Protein AF-A0AA44IER9-F1 (afdb_monomer_lite)

Secondary structure (DSSP, 8-state):
-HHHHHHHHHHHHHHHHHH-GGGHHHHHHHHHHHHHHHHHHHHHH-----PEEEEEEEEEEEEESSEEEESSEEE-S-SSPEEEEEEEEEEEEEE-SSEEEESSEEE-

Organism: Streptomyces somaliensis (strain ATCC 33201 / DSM 40738 / JCM 12659 / KCTC 9044 / NCTC 11332 / NRRL B-12077 / IP 733) (NCBI:txid1134445)

pLDDT: mean 75.24, std 12.79, range [47.47, 90.88]

Foldseek 3Di:
DVVVVVVVVVVVVVLVVPPDPPCVVVSVVVVVVVVVVVVVVVVVVPPDPQFAEEEAEPLAEWEAQDEETESAAEAPDDPTGHNYYWYYPFYYFYYNDDYGTYRIYHYD

Radius of gyration: 27.14 Å; chains: 1; bounding box: 52×30×70 Å

Sequence (108 aa):
MIVAGALCVATTPLVWALLGQENGEMTGVVLQVATGVAALLLGLLKREPQGAVVEAVDTGDAVSRGGSANSGVTLGGSTDAVSSARAERTGDATAEGEGNANSGVSGT

Structure (mmCIF, N/CA/C/O backbone):
data_AF-A0AA44IER9-F1
#
_entry.id   AF-A0AA44IER9-F1
#
loop_
_atom_site.group_PDB
_atom_site.id
_atom_site.type_symbol
_atom_site.label_atom_id
_atom_site.label_alt_id
_atom_site.label_comp_id
_atom_site.label_asym_id
_atom_site.label_entity_id
_atom_site.label_seq_id
_atom_site.pdbx_PDB_ins_code
_atom_site.Cartn_x
_atom_site.Cartn_y
_atom_site.Cartn_z
_atom_site.occupancy
_atom_site.B_iso_or_equiv
_atom_site.auth_seq_id
_atom_site.auth_comp_id
_atom_site.auth_asym_id
_atom_site.auth_atom_id
_atom_site.pdbx_PDB_model_num
ATOM 1 N N . MET A 1 1 ? -16.501 13.083 10.462 1.00 51.91 1 MET A N 1
ATOM 2 C CA . MET A 1 1 ? -15.981 13.110 11.853 1.00 51.91 1 MET A CA 1
ATOM 3 C C . MET A 1 1 ? -16.518 14.262 12.702 1.00 51.91 1 MET A C 1
ATOM 5 O O . MET A 1 1 ? -16.725 14.043 13.886 1.00 51.91 1 MET A O 1
ATOM 9 N N . ILE A 1 2 ? -16.802 15.440 12.134 1.00 48.78 2 ILE A N 1
ATOM 10 C CA . ILE A 1 2 ? -17.308 16.608 12.888 1.00 48.78 2 ILE A CA 1
ATOM 11 C C . ILE A 1 2 ? -18.669 16.335 13.561 1.00 48.78 2 ILE A C 1
ATOM 13 O O . ILE A 1 2 ? -18.876 16.716 14.707 1.00 48.78 2 ILE A O 1
ATOM 17 N N . VAL A 1 3 ? -19.557 15.581 12.900 1.00 47.47 3 VAL A N 1
ATOM 18 C CA . VAL A 1 3 ? -20.893 15.242 13.432 1.00 47.47 3 VAL A CA 1
ATOM 19 C C . VAL A 1 3 ? -20.819 14.371 14.694 1.00 47.47 3 VAL A C 1
ATOM 21 O O . VAL A 1 3 ? -21.564 14.602 15.639 1.00 47.47 3 VAL A O 1
ATOM 24 N N . ALA A 1 4 ? -19.881 13.420 14.754 1.00 52.84 4 ALA A N 1
ATOM 25 C CA . ALA A 1 4 ? -19.695 12.566 15.930 1.00 52.84 4 ALA A CA 1
ATOM 26 C C . ALA A 1 4 ? -19.120 13.349 17.125 1.00 52.84 4 ALA A C 1
ATOM 28 O O . ALA A 1 4 ? -19.549 13.150 18.257 1.00 52.84 4 ALA A O 1
ATOM 29 N N . GLY A 1 5 ? -18.193 14.279 16.865 1.00 51.41 5 GLY A N 1
ATOM 30 C CA . GLY A 1 5 ? -17.639 15.155 17.901 1.00 51.41 5 GLY A CA 1
ATOM 31 C C . GLY A 1 5 ? -18.686 16.102 18.489 1.00 51.41 5 GLY A C 1
ATOM 32 O O . GLY A 1 5 ? -18.780 16.230 19.707 1.00 51.41 5 GLY A O 1
ATOM 33 N N . ALA A 1 6 ? -19.523 16.707 17.639 1.00 56.78 6 ALA A N 1
ATOM 34 C CA . ALA A 1 6 ? -20.601 17.590 18.081 1.00 56.78 6 ALA A CA 1
ATOM 35 C C . ALA A 1 6 ? -21.655 16.851 18.925 1.00 56.78 6 ALA A C 1
ATOM 37 O O . ALA A 1 6 ? -22.127 17.388 19.927 1.00 56.78 6 ALA A O 1
ATOM 38 N N . LEU A 1 7 ? -21.976 15.602 18.563 1.00 56.56 7 LEU A N 1
ATOM 39 C CA . LEU A 1 7 ? -22.926 14.782 19.312 1.00 56.56 7 LEU A CA 1
ATOM 40 C C . LEU A 1 7 ? -22.400 14.446 20.719 1.00 56.56 7 LEU A C 1
ATOM 42 O O . LEU A 1 7 ? -23.139 14.609 21.682 1.00 56.56 7 LEU A O 1
ATOM 46 N N . CYS A 1 8 ? -21.116 14.083 20.858 1.00 60.16 8 CYS A N 1
ATOM 47 C CA . CYS A 1 8 ? -20.501 13.806 22.165 1.00 60.16 8 CYS A CA 1
ATOM 48 C C . CYS A 1 8 ? -20.501 15.026 23.104 1.00 60.16 8 CYS A C 1
ATOM 50 O O . CYS A 1 8 ? -20.767 14.896 24.303 1.00 60.16 8 CYS A O 1
ATOM 52 N N . VAL A 1 9 ? -20.222 16.223 22.576 1.00 65.69 9 VAL 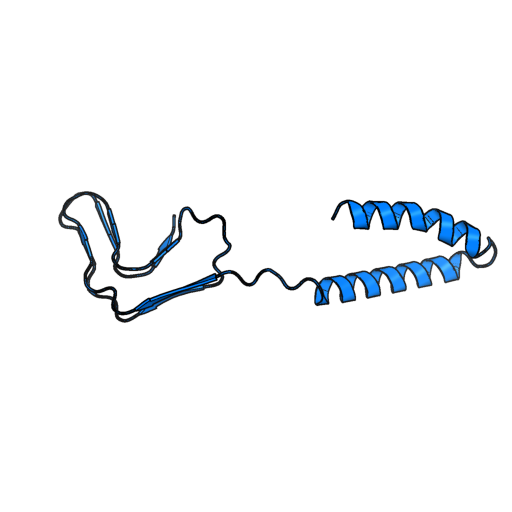A N 1
ATOM 53 C CA . VAL A 1 9 ? -20.209 17.456 23.382 1.00 65.69 9 VAL A CA 1
ATOM 54 C C . VAL A 1 9 ? -21.618 17.804 23.869 1.00 65.69 9 VAL A C 1
ATOM 56 O O . VAL A 1 9 ? -21.787 18.164 25.031 1.00 65.69 9 VAL A O 1
ATOM 59 N N . ALA A 1 10 ? -22.639 17.626 23.026 1.00 62.31 10 ALA A N 1
ATOM 60 C CA . ALA A 1 10 ? -24.027 17.903 23.391 1.00 62.31 10 ALA A CA 1
ATOM 61 C C . ALA A 1 10 ? -24.615 16.877 24.379 1.00 62.31 10 ALA A C 1
ATOM 63 O O . ALA A 1 10 ? -25.430 17.241 25.227 1.00 62.31 10 ALA A O 1
ATOM 64 N N . THR A 1 11 ? -24.199 15.605 24.324 1.00 61.38 11 THR A N 1
ATOM 65 C CA . THR A 1 11 ? -24.713 14.563 25.233 1.00 61.38 11 THR A CA 1
ATOM 66 C C . THR A 1 11 ? -24.141 14.651 26.644 1.00 61.38 11 THR A C 1
ATOM 68 O O . THR A 1 11 ? -24.787 14.215 27.591 1.00 61.38 11 THR A O 1
ATOM 71 N N . THR A 1 12 ? -22.955 15.239 26.809 1.00 62.50 12 THR A N 1
ATOM 72 C CA . THR A 1 12 ? -22.261 15.329 28.105 1.00 62.50 12 THR A CA 1
ATOM 73 C C . THR A 1 12 ? -23.083 16.055 29.190 1.00 62.50 12 THR A C 1
ATOM 75 O O . THR A 1 12 ? -23.286 15.470 30.257 1.00 62.50 12 THR A O 1
ATOM 78 N N . PRO A 1 13 ? -23.635 17.266 28.957 1.00 62.72 13 PRO A N 1
ATOM 79 C CA . PRO A 1 13 ? -24.486 17.931 29.948 1.00 62.72 13 PRO A CA 1
ATOM 80 C C . PRO A 1 13 ? -25.848 17.244 30.136 1.00 62.72 13 PRO A C 1
ATOM 82 O O . PRO A 1 13 ? -26.396 17.267 31.235 1.00 62.72 13 PRO A O 1
ATOM 85 N N . LEU A 1 14 ? -26.382 16.589 29.098 1.00 61.69 14 LEU A N 1
ATOM 86 C CA . LEU A 1 14 ? -27.648 15.846 29.155 1.00 61.69 14 LEU A CA 1
ATOM 87 C C . LEU A 1 14 ? -27.559 14.620 30.072 1.00 61.69 14 LEU A C 1
ATOM 89 O O . LEU A 1 14 ? -28.476 14.363 30.847 1.00 61.69 14 LEU A O 1
ATOM 93 N N . VAL A 1 15 ? -26.437 13.900 30.032 1.00 62.94 15 VAL A N 1
ATOM 94 C CA . VAL A 1 15 ? -26.180 12.766 30.930 1.00 62.94 15 VAL A CA 1
ATOM 95 C C . VAL A 1 15 ? -26.016 13.238 32.376 1.00 62.94 15 VAL A C 1
ATOM 97 O O . VAL A 1 15 ? -26.542 12.612 33.294 1.00 62.94 15 VAL A O 1
ATOM 100 N N . TRP A 1 16 ? -25.356 14.379 32.580 1.00 62.69 16 TRP A N 1
ATOM 101 C CA . TRP A 1 16 ? -25.218 14.997 33.900 1.00 62.69 16 TRP A CA 1
ATOM 102 C C . TRP A 1 16 ? -26.563 15.450 34.484 1.00 62.69 16 TRP A C 1
ATOM 104 O O . TRP A 1 16 ? -26.802 15.299 35.680 1.00 62.69 16 TRP A O 1
ATOM 114 N N . ALA A 1 17 ? -27.465 15.951 33.636 1.00 62.22 17 ALA A N 1
ATOM 115 C CA . ALA A 1 17 ? -28.813 16.346 34.035 1.00 62.22 17 ALA A CA 1
ATOM 116 C C . ALA A 1 17 ? -29.732 15.149 34.349 1.00 62.22 17 ALA A C 1
ATOM 118 O O . ALA A 1 17 ? -30.600 15.262 35.210 1.00 62.22 17 ALA A O 1
ATOM 119 N N . LEU A 1 18 ? -29.546 14.005 33.677 1.00 58.12 18 LEU A N 1
ATOM 120 C CA . LEU A 1 18 ? -30.386 12.810 33.843 1.00 58.12 18 LEU A CA 1
ATOM 121 C C . LEU A 1 18 ? -29.994 11.920 35.035 1.00 58.12 18 LEU A C 1
ATOM 123 O O . LEU A 1 18 ? -30.848 11.187 35.528 1.00 58.12 18 LEU A O 1
ATOM 127 N N . LEU A 1 19 ? -28.738 11.956 35.497 1.00 59.47 19 LEU A N 1
ATOM 128 C CA . LEU A 1 19 ? -28.223 10.999 36.496 1.00 59.47 19 LEU A CA 1
ATOM 129 C C . LEU A 1 19 ? -28.179 11.506 37.947 1.00 59.47 19 LEU A C 1
ATOM 131 O O . LEU A 1 19 ? -27.965 10.702 38.855 1.00 59.47 19 LEU A O 1
ATOM 135 N N . GLY A 1 20 ? -28.454 12.792 38.183 1.00 53.62 20 GLY A N 1
ATOM 136 C CA . GLY A 1 20 ? -28.536 13.366 39.529 1.00 53.62 20 GLY A CA 1
ATOM 137 C C . GLY A 1 20 ? -27.181 13.481 40.246 1.00 53.62 20 GLY A C 1
ATOM 138 O O . GLY A 1 20 ? -26.283 12.654 40.108 1.00 53.62 20 GLY A O 1
ATOM 139 N N . GLN A 1 21 ? -27.028 14.54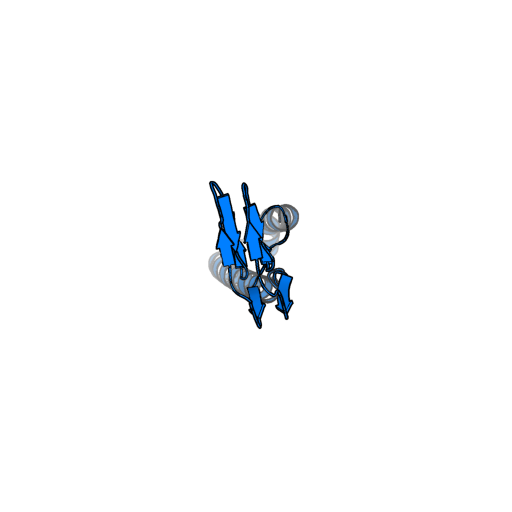6 41.036 1.00 53.19 21 GLN A N 1
ATOM 140 C CA . GLN A 1 21 ? -25.768 14.942 41.683 1.00 53.19 21 GLN A CA 1
ATOM 141 C C . GLN A 1 21 ? -25.184 13.916 42.674 1.00 53.19 21 GLN A C 1
ATOM 143 O O . GLN A 1 21 ? -23.989 13.967 42.952 1.00 53.19 21 GLN A O 1
ATOM 148 N N . GLU A 1 22 ? -25.981 12.971 43.174 1.00 58.66 22 GLU A N 1
ATOM 149 C CA . GLU A 1 22 ? -25.568 12.020 44.219 1.00 58.66 22 GLU A CA 1
ATOM 150 C C . GLU A 1 22 ? -24.784 10.801 43.689 1.00 58.66 22 GLU A C 1
ATOM 152 O O . GLU A 1 22 ? -24.146 10.103 44.468 1.00 58.66 22 GLU A O 1
ATOM 157 N N . ASN A 1 23 ? -24.753 10.574 42.367 1.00 51.06 23 ASN A N 1
ATOM 158 C CA . ASN A 1 23 ? -24.095 9.414 41.736 1.00 51.06 23 ASN A CA 1
ATOM 159 C C . ASN A 1 23 ? -22.872 9.790 40.870 1.00 51.06 23 ASN A C 1
ATOM 161 O O . ASN A 1 23 ? -22.454 9.017 39.999 1.00 51.06 23 ASN A O 1
ATOM 165 N N . GLY A 1 24 ? -22.315 10.992 41.058 1.00 53.41 24 GLY A N 1
ATOM 166 C CA . GLY A 1 24 ? -21.323 11.598 40.158 1.00 53.41 24 GLY A CA 1
ATOM 167 C C . GLY A 1 24 ? -20.046 10.773 39.943 1.00 53.41 24 GLY A C 1
ATOM 168 O O . GLY A 1 24 ? -19.539 10.719 38.822 1.00 53.41 24 GLY A O 1
ATOM 169 N N . GLU A 1 25 ? -19.563 10.069 40.971 1.00 54.84 25 GLU A N 1
ATOM 170 C CA . GLU A 1 25 ? -18.335 9.261 40.878 1.00 54.84 25 GLU A CA 1
ATOM 171 C C . GLU A 1 25 ? -18.537 7.962 40.087 1.00 54.84 25 GLU A C 1
ATOM 173 O O . GLU A 1 25 ? -17.741 7.644 39.202 1.00 54.84 25 GLU A O 1
ATOM 178 N N . MET A 1 26 ? -19.637 7.236 40.325 1.00 55.53 26 MET A N 1
ATOM 179 C CA . MET A 1 26 ? -19.950 6.026 39.550 1.00 55.53 26 MET A CA 1
ATOM 180 C C . MET A 1 26 ? -20.288 6.370 38.095 1.00 55.53 26 MET A C 1
ATOM 182 O O . MET A 1 26 ? -19.913 5.645 37.174 1.00 55.53 26 MET A O 1
ATOM 186 N N . THR A 1 27 ? -20.930 7.518 37.876 1.00 62.03 27 THR A N 1
ATOM 187 C CA . THR A 1 27 ? -21.298 8.011 36.544 1.00 62.03 27 THR A CA 1
ATOM 188 C C . THR A 1 27 ? -20.073 8.297 35.675 1.00 62.03 27 THR A C 1
ATOM 190 O O . THR A 1 27 ? -20.059 7.935 34.497 1.00 62.03 27 THR A O 1
ATOM 193 N N . GLY A 1 28 ? -19.021 8.896 36.244 1.00 61.00 28 GLY A N 1
ATOM 194 C CA . GLY A 1 28 ? -17.781 9.186 35.519 1.00 61.00 28 GLY A CA 1
ATOM 195 C C . GLY A 1 28 ? -17.083 7.921 35.013 1.00 61.00 28 GLY A C 1
ATOM 196 O O . GLY A 1 28 ? -16.697 7.848 33.845 1.00 61.00 28 GLY A O 1
ATOM 197 N N . VAL A 1 29 ? -17.000 6.891 35.862 1.00 64.19 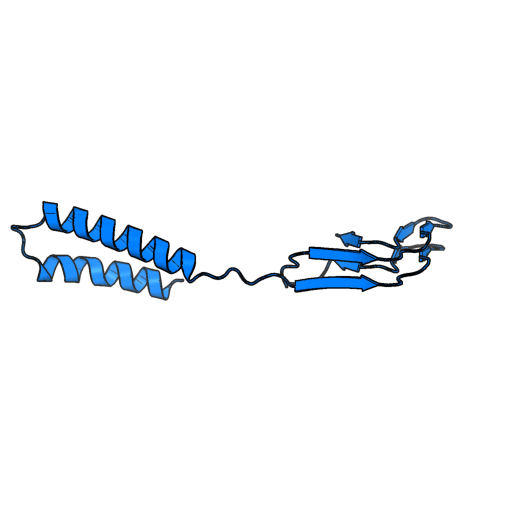29 VAL A N 1
ATOM 198 C CA . VAL A 1 29 ? -16.401 5.597 35.497 1.00 64.19 29 VAL A CA 1
ATOM 199 C C . VAL A 1 29 ? -17.221 4.901 34.411 1.00 64.19 29 VAL A C 1
ATOM 201 O O . VAL A 1 29 ? -16.657 4.427 33.425 1.00 64.19 29 VAL A O 1
ATOM 204 N N . VAL A 1 30 ? -18.552 4.886 34.534 1.00 71.38 30 VAL A N 1
ATOM 205 C CA . VAL A 1 30 ? -19.436 4.277 33.527 1.00 71.38 30 VAL A CA 1
ATOM 206 C C . VAL A 1 30 ? -19.314 4.987 32.179 1.00 71.38 30 VAL A C 1
ATOM 208 O O . VAL A 1 30 ? -19.223 4.320 31.151 1.00 71.38 30 VAL A O 1
ATOM 211 N N . LEU A 1 31 ? -19.238 6.321 32.162 1.00 73.06 31 LEU A N 1
ATOM 212 C CA . LEU A 1 31 ? -19.044 7.092 30.933 1.00 73.06 31 LEU A CA 1
ATOM 213 C C . LEU A 1 31 ? -17.682 6.840 30.289 1.00 73.06 31 LEU A C 1
ATOM 215 O O . LEU A 1 31 ? -17.602 6.715 29.067 1.00 73.06 31 LEU A O 1
ATOM 219 N N . GLN A 1 32 ? -16.617 6.732 31.083 1.00 74.50 32 GLN A N 1
ATOM 220 C CA . GLN A 1 32 ? -15.283 6.429 30.570 1.00 74.50 32 GLN A CA 1
ATOM 221 C C . GLN A 1 32 ? -15.229 5.025 29.958 1.00 74.50 32 GLN A C 1
ATOM 223 O O . GLN A 1 32 ? -14.719 4.858 28.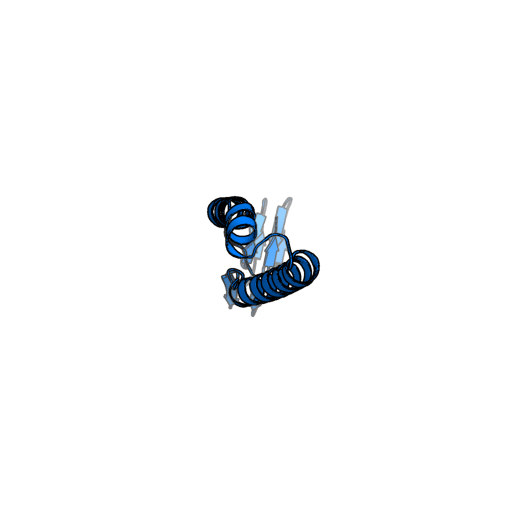848 1.00 74.50 32 GLN A O 1
ATOM 228 N N . VAL A 1 33 ? -15.806 4.029 30.639 1.00 72.81 33 VAL A N 1
ATOM 229 C CA . VAL A 1 33 ? -15.903 2.656 30.126 1.00 72.81 33 VAL A CA 1
ATOM 230 C C . VAL A 1 33 ? -16.765 2.617 28.865 1.00 72.81 33 VAL A C 1
ATOM 232 O O . VAL A 1 33 ? -16.334 2.065 27.855 1.00 72.81 33 VAL A O 1
ATOM 235 N N . ALA A 1 34 ? -17.934 3.262 28.871 1.00 74.88 34 ALA A N 1
ATOM 236 C CA . ALA A 1 34 ? -18.818 3.332 27.710 1.00 74.88 34 ALA A CA 1
ATOM 237 C C . ALA A 1 34 ? -18.137 4.007 26.511 1.00 74.88 34 ALA A C 1
ATOM 239 O O . ALA A 1 34 ? -18.236 3.515 25.388 1.00 74.88 34 ALA A O 1
ATOM 240 N N . THR A 1 35 ? -17.391 5.088 26.744 1.00 82.25 35 THR A N 1
ATOM 241 C CA . THR A 1 35 ? -16.643 5.794 25.695 1.00 82.25 35 THR A CA 1
ATOM 242 C C . THR A 1 35 ? -15.512 4.932 25.143 1.00 82.25 35 THR A C 1
ATOM 244 O O . THR A 1 35 ? -15.331 4.870 23.929 1.00 82.25 35 THR A O 1
ATOM 247 N N . GLY A 1 36 ? -14.784 4.216 26.005 1.00 77.81 36 GLY A N 1
ATOM 248 C CA . GLY A 1 36 ? -13.744 3.275 25.588 1.00 77.81 36 GLY A CA 1
ATOM 249 C C . GLY A 1 36 ? -14.298 2.125 24.744 1.00 77.81 36 GLY A C 1
ATOM 250 O O . GLY A 1 36 ? -13.763 1.830 23.676 1.00 77.81 36 GLY A O 1
ATOM 251 N N . VAL A 1 37 ? -15.412 1.521 25.168 1.00 80.12 37 VAL A N 1
ATOM 252 C CA . VAL A 1 37 ? -16.093 0.452 24.418 1.00 80.12 37 VAL A CA 1
ATOM 253 C C . VAL A 1 37 ? -16.625 0.978 23.085 1.00 80.12 37 VAL A C 1
ATOM 255 O O . VAL A 1 37 ? -16.421 0.342 22.054 1.00 80.12 37 VAL A O 1
ATOM 258 N N . ALA A 1 38 ? -17.244 2.160 23.069 1.00 81.12 38 ALA A N 1
ATOM 259 C CA . ALA A 1 38 ? -17.715 2.790 21.840 1.00 81.12 38 ALA A CA 1
ATOM 260 C C . ALA A 1 38 ? -16.560 3.103 20.876 1.00 81.12 38 ALA A C 1
ATOM 262 O O . ALA A 1 38 ? -16.690 2.869 19.676 1.00 81.12 38 ALA A O 1
ATOM 263 N N . ALA A 1 39 ? -15.416 3.575 21.382 1.00 82.31 39 ALA A N 1
ATOM 264 C CA . ALA A 1 39 ? -14.218 3.805 20.579 1.00 82.31 39 ALA A CA 1
ATOM 265 C C . ALA A 1 39 ? -13.663 2.499 19.993 1.00 82.31 39 ALA A C 1
ATOM 267 O O . ALA A 1 39 ? -13.281 2.479 18.824 1.00 82.31 39 ALA A O 1
ATOM 268 N N . LEU A 1 40 ? -13.678 1.405 20.761 1.00 79.00 40 LEU A N 1
ATOM 269 C CA . LEU A 1 40 ? -13.254 0.087 20.288 1.00 79.00 40 LEU A CA 1
ATOM 270 C C . LEU A 1 40 ? -14.191 -0.442 19.192 1.00 79.00 40 LEU A C 1
ATOM 272 O O . LEU A 1 40 ? -13.728 -0.875 18.141 1.00 79.00 40 LEU A O 1
ATOM 276 N N . LEU A 1 41 ? -15.507 -0.345 19.402 1.00 81.25 41 LEU A N 1
ATOM 277 C CA . LEU A 1 41 ? -16.517 -0.737 18.416 1.00 81.25 41 LEU A CA 1
ATOM 278 C C . LEU A 1 41 ? -16.399 0.099 17.141 1.00 81.25 41 LEU A C 1
ATOM 280 O O . LEU A 1 41 ? -16.416 -0.451 16.045 1.00 81.25 41 LEU A O 1
ATOM 284 N N . LEU A 1 42 ? -16.216 1.414 17.270 1.00 80.69 42 LEU A N 1
ATOM 285 C CA . LEU A 1 42 ? -15.957 2.296 16.135 1.00 80.69 42 LEU A CA 1
ATOM 286 C C . LEU A 1 42 ? -14.642 1.952 15.436 1.00 80.69 42 LEU A C 1
ATOM 288 O O . LEU A 1 42 ? -14.589 2.036 14.217 1.00 80.69 42 LEU A O 1
ATOM 292 N N . GLY A 1 43 ? -13.604 1.554 16.170 1.00 78.81 43 GLY A N 1
ATOM 293 C CA . GLY A 1 43 ? -12.353 1.052 15.602 1.00 78.81 43 GLY A CA 1
ATOM 294 C C . GLY A 1 43 ? -12.561 -0.217 14.775 1.00 78.81 43 GLY A C 1
ATOM 295 O O . GLY A 1 43 ? -12.066 -0.299 13.659 1.00 78.81 43 GLY A O 1
ATOM 296 N N . LEU A 1 44 ? -13.366 -1.159 15.271 1.00 75.62 44 LEU A N 1
ATOM 297 C CA . LEU A 1 44 ? -13.718 -2.390 14.552 1.00 75.62 44 LEU A CA 1
ATOM 298 C C . LEU A 1 44 ? -14.608 -2.127 13.326 1.00 75.62 44 LEU A C 1
ATOM 300 O O . LEU A 1 44 ? -14.486 -2.803 12.309 1.00 75.62 44 LEU A O 1
ATOM 304 N N . LEU A 1 45 ? -15.506 -1.143 13.415 1.00 79.25 45 LEU A N 1
ATOM 305 C CA . LEU A 1 45 ? -16.401 -0.737 12.327 1.00 79.25 45 LEU A CA 1
ATOM 306 C C . LEU A 1 45 ? -15.705 0.140 11.281 1.00 79.25 45 LEU A C 1
ATOM 308 O O . LEU A 1 45 ? -16.132 0.175 10.125 1.00 79.25 45 LEU A O 1
ATOM 312 N N . LYS A 1 46 ? -14.631 0.842 11.656 1.00 76.50 46 LYS A N 1
ATOM 313 C CA . LYS A 1 46 ? -13.749 1.551 10.729 1.00 76.50 46 LYS A CA 1
ATOM 314 C C . LYS A 1 46 ? -12.908 0.532 9.969 1.00 76.50 46 LYS A C 1
ATOM 316 O O . LYS A 1 46 ? -11.733 0.326 10.244 1.00 76.50 46 LYS A O 1
ATOM 321 N N . ARG A 1 47 ? -13.524 -0.083 8.964 1.00 63.50 47 ARG A N 1
ATOM 322 C CA . ARG A 1 47 ? -12.792 -0.764 7.904 1.00 63.50 47 ARG A CA 1
ATOM 323 C C . ARG A 1 47 ? -11.999 0.302 7.156 1.00 63.50 47 ARG A C 1
ATOM 325 O O . ARG A 1 47 ? -12.597 1.166 6.513 1.00 63.50 47 ARG A O 1
ATOM 332 N N . GLU A 1 48 ? -10.676 0.280 7.287 1.00 69.81 48 GLU A N 1
ATOM 333 C CA . GLU A 1 48 ? -9.826 1.114 6.443 1.00 69.81 48 GLU A CA 1
ATOM 334 C C . GLU A 1 48 ? -10.150 0.798 4.978 1.00 69.81 48 GLU A C 1
ATOM 336 O O . GLU A 1 48 ? -10.360 -0.380 4.649 1.00 69.81 48 GLU A O 1
ATOM 341 N N . PRO A 1 49 ? -10.268 1.817 4.105 1.00 62.53 49 PRO A N 1
ATOM 342 C CA . PRO A 1 49 ? -10.414 1.568 2.683 1.00 62.53 49 PRO A CA 1
ATOM 343 C C . PRO A 1 49 ? -9.225 0.708 2.259 1.00 62.53 49 PRO A C 1
ATOM 345 O O . PRO A 1 49 ? -8.076 1.142 2.323 1.00 62.5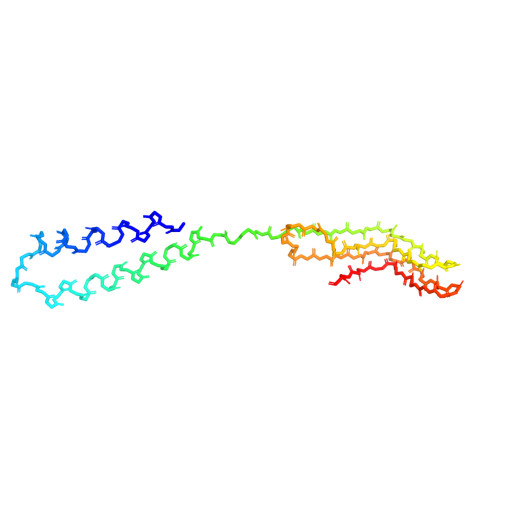3 49 PRO A O 1
ATOM 348 N N . GLN A 1 50 ? -9.505 -0.551 1.915 1.00 67.88 50 GLN A N 1
ATOM 349 C CA . GLN A 1 50 ? -8.485 -1.457 1.414 1.00 67.88 50 GLN A CA 1
ATOM 350 C C . GLN A 1 50 ? -8.006 -0.848 0.106 1.00 67.88 50 GLN A C 1
ATOM 352 O O . GLN A 1 50 ? -8.781 -0.739 -0.844 1.00 67.88 50 GLN A O 1
ATOM 357 N N . GLY A 1 51 ? -6.765 -0.366 0.108 1.00 74.62 51 GLY A N 1
ATOM 358 C CA . GLY A 1 51 ? -6.182 0.235 -1.076 1.00 74.62 51 GLY A CA 1
ATOM 359 C C . GLY A 1 51 ? -6.211 -0.740 -2.250 1.00 74.62 51 GLY A C 1
ATOM 360 O O . GLY A 1 51 ? -6.213 -1.959 -2.052 1.00 74.62 51 GLY A O 1
ATOM 361 N N . ALA A 1 52 ? -6.223 -0.215 -3.470 1.00 79.75 52 ALA A N 1
ATOM 362 C CA . ALA A 1 52 ? -6.243 -1.043 -4.668 1.00 79.75 52 ALA A CA 1
ATOM 363 C C . ALA A 1 52 ? -5.043 -2.007 -4.687 1.00 79.75 52 ALA A C 1
ATOM 365 O O . ALA A 1 52 ? -3.944 -1.654 -4.255 1.00 79.75 52 ALA A O 1
ATOM 366 N N . VAL A 1 53 ? -5.269 -3.226 -5.173 1.00 85.12 53 VAL A N 1
ATOM 367 C CA . VAL A 1 53 ? -4.208 -4.184 -5.501 1.00 85.12 53 VAL A CA 1
ATOM 368 C C . VAL A 1 53 ? -3.964 -4.060 -6.997 1.00 85.12 53 VAL A C 1
ATOM 370 O O . VAL A 1 53 ? -4.888 -4.271 -7.782 1.00 85.12 53 VAL A O 1
ATOM 373 N N . VAL A 1 54 ? -2.753 -3.669 -7.386 1.00 84.62 54 VAL A N 1
ATOM 374 C CA . VAL A 1 54 ? -2.388 -3.460 -8.791 1.00 84.62 54 VAL A CA 1
ATOM 3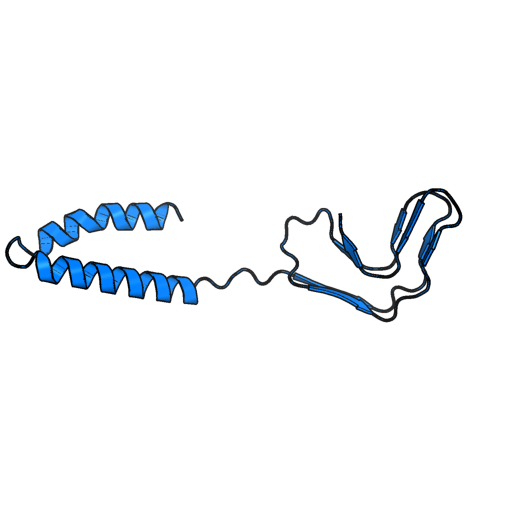75 C C . VAL A 1 54 ? -1.390 -4.525 -9.214 1.00 84.62 54 VAL A C 1
ATOM 377 O O . VAL A 1 54 ? -0.338 -4.686 -8.596 1.00 84.62 54 VAL A O 1
ATOM 380 N N . GLU A 1 55 ? -1.707 -5.237 -10.288 1.00 88.75 55 GLU A N 1
ATOM 381 C CA . GLU A 1 55 ? -0.867 -6.297 -10.828 1.00 88.75 55 GLU A CA 1
ATOM 382 C C . GLU A 1 55 ? -0.671 -6.093 -12.329 1.00 88.75 55 GLU A C 1
ATOM 384 O O . GLU A 1 55 ? -1.635 -5.877 -13.065 1.00 88.75 55 GLU A O 1
ATOM 389 N N . ALA A 1 56 ? 0.581 -6.158 -12.776 1.00 86.00 56 ALA A N 1
ATOM 390 C CA . ALA A 1 56 ? 0.934 -6.217 -14.185 1.00 86.00 56 ALA A CA 1
ATOM 391 C C . ALA A 1 56 ? 1.638 -7.549 -14.455 1.00 86.00 56 ALA A C 1
ATOM 393 O O . ALA A 1 56 ? 2.665 -7.847 -13.848 1.00 86.00 56 ALA A O 1
ATOM 394 N N . VAL A 1 57 ? 1.069 -8.355 -15.346 1.00 88.81 57 VAL A N 1
ATOM 395 C CA . VAL A 1 57 ? 1.595 -9.675 -15.707 1.00 88.81 57 VAL A CA 1
ATOM 396 C C . VAL A 1 57 ? 2.069 -9.620 -17.147 1.00 88.81 57 VAL A C 1
ATOM 398 O O . VAL A 1 57 ? 1.362 -9.074 -17.991 1.00 88.81 57 VAL A O 1
ATOM 401 N N . ASP A 1 58 ? 3.220 -10.233 -17.423 1.00 86.31 58 ASP A N 1
ATOM 402 C CA . ASP A 1 58 ? 3.782 -10.330 -18.776 1.00 86.31 58 ASP A CA 1
ATOM 403 C C . ASP A 1 58 ? 4.184 -8.956 -19.334 1.00 86.31 58 ASP A C 1
ATOM 405 O O . ASP A 1 58 ? 3.874 -8.588 -20.465 1.00 86.31 58 ASP A O 1
ATOM 409 N N . THR A 1 59 ? 4.862 -8.167 -18.496 1.00 81.19 59 THR A N 1
ATOM 410 C CA . THR A 1 59 ? 5.241 -6.779 -18.802 1.00 81.19 59 THR A CA 1
ATOM 411 C C . THR A 1 59 ? 6.323 -6.680 -19.876 1.00 81.19 59 THR A C 1
ATOM 413 O O . THR A 1 59 ? 6.478 -5.626 -20.487 1.00 81.19 59 THR A O 1
ATOM 416 N N . GLY A 1 60 ? 7.040 -7.772 -20.163 1.00 85.88 60 GLY A N 1
ATOM 417 C CA . GLY A 1 60 ? 8.052 -7.817 -21.218 1.00 85.88 60 GLY A CA 1
ATOM 418 C C . GLY A 1 60 ? 9.193 -6.815 -21.007 1.00 85.88 60 GLY A C 1
ATOM 419 O O . GLY A 1 60 ? 9.381 -6.278 -19.909 1.00 85.88 60 GLY A O 1
ATOM 420 N N . ASP A 1 61 ? 9.980 -6.591 -22.057 1.00 89.06 61 ASP A N 1
ATOM 421 C CA . ASP A 1 61 ? 11.179 -5.752 -21.993 1.00 89.06 61 ASP A CA 1
ATOM 422 C C . ASP A 1 61 ? 10.841 -4.253 -22.021 1.00 89.06 61 ASP A C 1
ATOM 424 O O . ASP A 1 61 ? 9.940 -3.803 -22.735 1.00 89.06 61 ASP A O 1
ATOM 428 N N . ALA A 1 62 ? 11.615 -3.458 -21.285 1.00 88.12 62 ALA A N 1
ATOM 429 C CA . ALA A 1 62 ? 11.537 -2.003 -21.291 1.00 88.12 62 ALA A CA 1
ATOM 430 C C . ALA A 1 62 ? 12.823 -1.412 -21.876 1.00 88.12 62 ALA A C 1
ATOM 432 O O . ALA A 1 62 ? 13.886 -1.509 -21.266 1.00 88.12 62 ALA A O 1
ATOM 433 N N . VAL A 1 63 ? 12.737 -0.755 -23.035 1.00 87.31 63 VAL A N 1
ATOM 434 C CA . VAL A 1 63 ? 13.902 -0.120 -23.674 1.00 87.31 63 VAL A CA 1
ATOM 435 C C . VAL A 1 63 ? 13.687 1.383 -23.801 1.00 87.31 63 VAL A C 1
ATOM 437 O O . VAL A 1 63 ? 12.758 1.830 -24.474 1.00 87.31 63 VAL A O 1
ATOM 440 N N . SER A 1 64 ? 14.561 2.170 -23.172 1.00 89.19 64 SER A N 1
ATOM 441 C CA . SER A 1 64 ? 14.620 3.626 -23.336 1.00 89.19 64 SER A CA 1
ATOM 442 C C . SER A 1 64 ? 15.807 4.008 -24.216 1.00 89.19 64 SER A C 1
ATOM 444 O O . SER A 1 64 ? 16.906 3.507 -24.011 1.00 89.19 64 SER A O 1
ATOM 446 N N . ARG A 1 65 ? 15.604 4.926 -25.169 1.00 86.50 65 ARG A N 1
ATOM 447 C CA . ARG A 1 65 ? 16.666 5.525 -26.010 1.00 86.50 65 ARG A CA 1
ATOM 448 C C . ARG A 1 65 ? 16.845 7.028 -25.753 1.00 86.50 65 ARG A C 1
ATOM 450 O O . ARG A 1 65 ? 17.301 7.769 -26.620 1.00 86.50 65 ARG A O 1
ATOM 457 N N . GLY A 1 66 ? 16.399 7.480 -24.583 1.00 80.06 66 GLY A N 1
ATOM 458 C CA . GLY A 1 66 ? 16.306 8.884 -24.188 1.00 80.06 66 GLY A CA 1
ATOM 459 C C . GLY A 1 66 ? 14.979 9.147 -23.477 1.00 80.06 66 GLY A C 1
ATOM 460 O O . GLY A 1 66 ? 13.914 8.954 -24.064 1.00 80.06 66 GLY A O 1
ATOM 461 N N . GLY A 1 67 ? 15.032 9.569 -22.211 1.00 85.69 67 GLY A N 1
ATOM 462 C CA . GLY A 1 67 ? 13.848 9.731 -21.354 1.00 85.69 67 GLY A CA 1
ATOM 463 C C . GLY A 1 67 ? 13.490 8.477 -20.541 1.00 85.69 67 GLY A C 1
ATOM 464 O O . GLY A 1 67 ? 14.352 7.648 -20.252 1.00 85.69 67 GLY A O 1
ATOM 465 N N . SER A 1 68 ? 12.228 8.333 -20.130 1.00 87.75 68 SER A N 1
ATOM 466 C CA . SER A 1 68 ? 11.788 7.251 -19.231 1.00 87.75 68 SER A CA 1
ATOM 467 C C . SER A 1 68 ? 10.909 6.222 -19.946 1.00 87.75 68 SER A C 1
ATOM 469 O O . SER A 1 68 ? 9.900 6.590 -20.542 1.00 87.75 68 SER A O 1
ATOM 471 N N . ALA A 1 69 ? 11.251 4.938 -19.831 1.00 88.81 69 ALA A N 1
ATOM 472 C CA . ALA A 1 69 ? 10.433 3.808 -20.269 1.00 88.81 69 ALA A CA 1
ATOM 473 C C . ALA A 1 69 ? 10.027 2.953 -19.059 1.00 88.81 69 ALA A C 1
ATOM 475 O O . ALA A 1 69 ? 10.883 2.563 -18.266 1.00 88.81 69 ALA A O 1
ATOM 476 N N . ASN A 1 70 ? 8.735 2.648 -18.922 1.00 89.31 70 ASN A N 1
ATOM 477 C CA . ASN A 1 70 ? 8.242 1.681 -17.944 1.00 89.31 70 ASN A CA 1
ATOM 478 C C . ASN A 1 70 ? 7.273 0.705 -18.622 1.00 89.31 70 ASN A C 1
ATOM 480 O O . ASN A 1 70 ? 6.266 1.156 -19.165 1.00 89.31 70 ASN A O 1
ATOM 484 N N . SER A 1 71 ? 7.571 -0.596 -18.600 1.00 88.56 71 SER A N 1
ATOM 485 C CA . SER A 1 71 ? 6.657 -1.640 -19.085 1.00 88.56 71 SER A CA 1
ATOM 486 C C . SER A 1 71 ? 5.832 -2.292 -17.966 1.00 88.56 71 SER A C 1
ATOM 488 O O . SER A 1 71 ? 4.858 -2.986 -18.250 1.00 88.56 71 SER A O 1
ATOM 490 N N . GLY A 1 72 ? 6.182 -2.045 -16.697 1.00 87.44 72 GLY A N 1
ATOM 491 C CA . GLY A 1 72 ? 5.474 -2.546 -15.521 1.00 87.44 72 GLY A CA 1
ATOM 492 C C . GLY A 1 72 ? 4.530 -1.527 -14.873 1.00 87.44 72 GLY A C 1
ATOM 493 O O . GLY A 1 72 ? 3.795 -0.808 -15.547 1.00 87.44 72 GLY A O 1
ATOM 494 N N . VAL A 1 73 ? 4.492 -1.485 -13.538 1.00 86.38 73 VAL A N 1
ATOM 495 C CA . VAL A 1 73 ? 3.538 -0.650 -12.781 1.00 86.38 73 VAL A CA 1
ATOM 496 C C . VAL A 1 73 ? 4.170 0.701 -12.444 1.00 86.38 73 VAL A C 1
ATOM 498 O O . VAL A 1 73 ? 5.291 0.742 -11.943 1.00 86.38 73 VAL A O 1
ATOM 501 N N . THR A 1 74 ? 3.446 1.806 -12.652 1.00 85.12 74 THR A N 1
ATOM 502 C CA . THR A 1 74 ? 3.833 3.140 -12.151 1.00 85.12 74 THR A CA 1
ATOM 503 C C . THR A 1 74 ? 2.884 3.577 -11.036 1.00 85.12 74 THR A C 1
ATOM 505 O O . THR A 1 74 ? 1.694 3.781 -11.266 1.00 85.12 74 THR A O 1
ATOM 508 N N . LEU A 1 75 ? 3.419 3.742 -9.829 1.00 79.88 75 LEU A N 1
ATOM 509 C CA . LEU A 1 75 ? 2.750 4.264 -8.642 1.00 79.88 75 LEU A CA 1
ATOM 510 C C . LEU A 1 75 ? 3.053 5.760 -8.519 1.00 79.88 75 LEU A C 1
ATOM 512 O O . LEU A 1 75 ? 3.962 6.175 -7.807 1.00 79.88 75 LEU A O 1
ATOM 516 N N . GLY A 1 76 ? 2.315 6.573 -9.264 1.00 72.00 76 GLY A N 1
ATOM 517 C CA . GLY A 1 76 ? 2.440 8.026 -9.221 1.00 72.00 76 GLY A CA 1
ATOM 518 C C . GLY A 1 76 ? 1.267 8.674 -9.944 1.00 72.00 76 GLY A C 1
ATOM 519 O O . GLY A 1 76 ? 0.936 8.283 -11.059 1.00 72.00 76 GLY A O 1
ATOM 520 N N . GLY A 1 77 ? 0.604 9.635 -9.298 1.00 66.19 77 GLY A N 1
ATOM 521 C CA . GLY A 1 77 ? -0.520 10.386 -9.875 1.00 66.19 77 GLY A CA 1
ATOM 522 C C . GLY A 1 77 ? -1.931 9.877 -9.548 1.00 66.19 77 GLY A C 1
ATOM 523 O O . GLY A 1 77 ? -2.890 10.574 -9.867 1.00 66.19 77 GLY A O 1
ATOM 524 N N . SER A 1 78 ? -2.087 8.725 -8.885 1.00 62.69 78 SER A N 1
ATOM 525 C CA . SER A 1 78 ? -3.393 8.300 -8.359 1.00 62.69 78 SER A CA 1
ATOM 526 C C . SER A 1 78 ? -3.620 8.873 -6.960 1.00 62.69 78 SER A C 1
ATOM 528 O O . SER A 1 78 ? -2.742 8.786 -6.103 1.00 62.69 78 SER A O 1
ATOM 530 N N . THR A 1 79 ? -4.798 9.450 -6.716 1.00 60.25 79 THR A N 1
ATOM 531 C CA . THR A 1 79 ? -5.247 9.860 -5.373 1.00 60.25 79 THR A CA 1
ATOM 532 C C . THR A 1 79 ? -5.666 8.677 -4.501 1.00 60.25 79 THR A C 1
ATOM 534 O O . THR A 1 79 ? -5.884 8.851 -3.302 1.00 60.25 79 THR A O 1
ATOM 537 N N . ASP A 1 80 ? -5.789 7.488 -5.090 1.00 72.00 80 ASP A N 1
ATOM 538 C CA . ASP A 1 80 ? -6.230 6.292 -4.390 1.00 72.00 80 ASP A CA 1
ATOM 539 C C . ASP A 1 80 ? -5.052 5.608 -3.699 1.00 72.00 80 ASP A C 1
ATOM 541 O O . ASP A 1 80 ? -3.990 5.390 -4.286 1.00 72.00 80 ASP A O 1
ATOM 545 N N . ALA A 1 81 ? -5.258 5.227 -2.438 1.00 74.94 81 ALA A N 1
ATOM 546 C CA . ALA A 1 81 ? -4.305 4.398 -1.721 1.00 74.94 81 ALA A CA 1
ATOM 547 C C . ALA A 1 81 ? -4.141 3.061 -2.461 1.00 74.94 81 ALA A C 1
ATOM 549 O O . ALA A 1 81 ? -5.121 2.359 -2.713 1.00 74.94 81 ALA A O 1
ATOM 550 N N . VAL A 1 82 ? -2.905 2.694 -2.788 1.00 81.06 82 VAL A N 1
ATOM 551 C CA . VAL A 1 82 ? -2.555 1.365 -3.303 1.00 81.06 82 VAL A CA 1
ATOM 552 C C . VAL A 1 82 ? -2.064 0.538 -2.121 1.00 81.06 82 VAL A C 1
ATOM 554 O O . VAL A 1 82 ? -1.150 0.954 -1.413 1.00 81.06 82 VAL A O 1
ATOM 557 N N . SER A 1 83 ? -2.690 -0.613 -1.872 1.00 83.19 83 SER A N 1
ATOM 558 C CA . SER A 1 83 ? -2.296 -1.503 -0.770 1.00 83.19 83 SER A CA 1
ATOM 559 C C . SER A 1 83 ? -1.124 -2.397 -1.155 1.00 83.19 83 SER A C 1
ATOM 561 O O . SER A 1 83 ? -0.284 -2.726 -0.321 1.00 83.19 83 SER A O 1
ATOM 563 N N . SER A 1 84 ? -1.063 -2.794 -2.425 1.00 84.25 84 SER A N 1
ATOM 564 C CA . SER A 1 84 ? 0.033 -3.581 -2.973 1.00 84.25 84 SER A CA 1
ATOM 565 C C . SER A 1 84 ? 0.139 -3.384 -4.479 1.00 84.25 84 SER A C 1
ATOM 567 O O . SER A 1 84 ? -0.857 -3.166 -5.171 1.00 84.25 84 SER A O 1
ATOM 569 N N . ALA A 1 85 ? 1.370 -3.461 -4.973 1.00 87.31 85 ALA A N 1
ATOM 570 C CA . ALA A 1 85 ? 1.687 -3.387 -6.386 1.00 87.31 85 ALA A CA 1
ATOM 571 C C . ALA A 1 85 ? 2.672 -4.494 -6.734 1.00 87.31 85 ALA A C 1
ATOM 573 O O . ALA A 1 85 ? 3.646 -4.712 -6.007 1.00 87.31 85 ALA A O 1
ATOM 574 N N . ARG A 1 86 ? 2.421 -5.188 -7.839 1.00 88.94 86 ARG A N 1
ATOM 575 C CA . ARG A 1 86 ? 3.243 -6.314 -8.269 1.00 88.94 86 ARG A CA 1
ATOM 576 C C . ARG A 1 86 ? 3.410 -6.312 -9.780 1.00 88.94 86 ARG A C 1
ATOM 578 O O . ARG A 1 86 ? 2.466 -6.042 -10.515 1.00 88.94 86 ARG A O 1
ATOM 585 N N . ALA A 1 87 ? 4.621 -6.622 -10.220 1.00 88.19 87 ALA A N 1
ATOM 586 C CA . ALA A 1 87 ? 4.924 -6.915 -11.609 1.00 88.19 87 ALA A CA 1
ATOM 587 C C . ALA A 1 87 ? 5.415 -8.364 -11.681 1.00 88.19 87 ALA A C 1
ATOM 589 O O . ALA A 1 87 ? 6.316 -8.747 -10.933 1.00 88.19 87 ALA A O 1
ATOM 590 N N . GLU A 1 88 ? 4.793 -9.173 -12.531 1.00 87.94 88 GLU A N 1
ATOM 591 C CA . GLU A 1 88 ? 5.130 -10.580 -12.716 1.00 87.94 88 GLU A CA 1
ATOM 592 C C . GLU A 1 88 ? 5.584 -10.860 -14.141 1.00 87.94 88 GLU A C 1
ATOM 594 O O . GLU A 1 88 ? 5.070 -10.280 -15.098 1.00 87.94 88 GLU A O 1
ATOM 599 N N . ARG A 1 89 ? 6.511 -11.820 -14.272 1.00 86.69 89 ARG A N 1
ATOM 600 C CA . ARG A 1 89 ? 7.093 -12.219 -15.560 1.00 86.69 89 ARG A CA 1
ATOM 601 C C . ARG A 1 89 ? 7.618 -10.996 -16.324 1.00 86.69 89 ARG A C 1
ATOM 603 O O . ARG A 1 89 ? 7.230 -10.724 -17.456 1.00 86.69 89 ARG A O 1
ATOM 610 N N . THR A 1 90 ? 8.471 -10.242 -15.641 1.00 88.50 90 THR A N 1
ATOM 611 C CA . THR A 1 90 ? 9.098 -9.034 -16.171 1.00 88.50 90 THR A CA 1
ATOM 612 C C . THR A 1 90 ? 10.220 -9.393 -17.139 1.00 88.50 90 THR A C 1
ATOM 614 O O . THR A 1 90 ? 10.942 -10.363 -16.898 1.00 88.50 90 THR A O 1
ATOM 617 N N . GLY A 1 91 ? 10.376 -8.605 -18.202 1.00 88.50 91 GLY A N 1
ATOM 618 C CA . GLY A 1 91 ? 11.525 -8.685 -19.105 1.00 88.50 91 GLY A CA 1
ATOM 619 C C . GLY A 1 91 ? 12.699 -7.813 -18.656 1.00 88.50 91 GLY A C 1
ATOM 620 O O . GLY A 1 91 ? 12.698 -7.254 -17.553 1.00 88.50 91 GLY A O 1
ATOM 621 N N . ASP A 1 92 ? 13.695 -7.678 -19.522 1.00 90.88 92 ASP A N 1
ATOM 622 C CA . ASP A 1 92 ? 14.893 -6.881 -19.272 1.00 90.88 92 ASP A CA 1
ATOM 623 C C . ASP A 1 92 ? 14.608 -5.379 -19.418 1.00 90.88 92 ASP A C 1
ATOM 625 O O . ASP A 1 92 ? 13.823 -4.940 -20.260 1.00 90.88 92 ASP A O 1
ATOM 629 N N . ALA A 1 93 ? 15.274 -4.562 -18.601 1.00 89.06 93 ALA A N 1
ATOM 630 C CA . ALA A 1 93 ? 15.184 -3.107 -18.665 1.00 89.06 93 ALA A CA 1
ATOM 631 C C . ALA A 1 93 ? 16.516 -2.514 -19.141 1.00 89.06 93 ALA A C 1
ATOM 633 O O . ALA A 1 93 ? 17.532 -2.630 -18.457 1.00 89.06 93 ALA A O 1
ATOM 634 N N . THR A 1 94 ? 16.513 -1.864 -20.306 1.00 90.81 94 THR A N 1
ATOM 635 C CA . THR A 1 94 ? 17.719 -1.305 -20.933 1.00 90.81 94 THR A CA 1
ATOM 636 C C . THR A 1 94 ? 17.547 0.182 -21.233 1.00 90.81 94 THR A C 1
ATOM 638 O O . THR A 1 94 ? 16.600 0.584 -21.906 1.00 90.81 94 THR A O 1
ATOM 641 N N . ALA A 1 95 ? 18.480 1.013 -20.764 1.00 89.38 95 ALA A N 1
ATOM 642 C CA . ALA A 1 95 ? 18.545 2.434 -21.100 1.00 89.38 95 ALA A CA 1
ATOM 643 C C . ALA A 1 95 ? 19.763 2.712 -21.997 1.00 89.38 95 ALA A C 1
ATOM 645 O O . ALA A 1 95 ? 20.906 2.721 -21.546 1.00 89.38 95 ALA A O 1
ATOM 646 N N . GLU A 1 96 ? 19.507 2.940 -23.282 1.00 87.62 96 GLU A N 1
ATOM 647 C CA . GLU A 1 96 ? 20.479 3.328 -24.303 1.00 87.62 96 GLU A CA 1
ATOM 648 C C . GLU A 1 96 ? 20.529 4.867 -24.396 1.00 87.62 96 GLU A C 1
ATOM 650 O O . GLU A 1 96 ? 20.090 5.460 -25.380 1.00 87.62 96 GLU A O 1
ATOM 655 N N . GLY A 1 97 ? 20.991 5.546 -23.341 1.00 81.44 97 GLY A N 1
ATOM 656 C CA . GLY A 1 97 ? 21.130 7.009 -23.323 1.00 81.44 97 GLY A CA 1
ATOM 657 C C . GLY A 1 97 ? 20.776 7.657 -21.986 1.00 81.44 97 GLY A C 1
ATOM 658 O O . GLY A 1 97 ? 20.618 6.980 -20.973 1.00 81.44 97 GLY A O 1
ATOM 659 N N . GLU A 1 98 ? 20.655 8.986 -21.979 1.00 82.44 98 GLU A N 1
ATOM 660 C CA . GLU A 1 98 ? 20.257 9.746 -20.790 1.00 82.44 98 GLU A CA 1
ATOM 661 C C . GLU A 1 98 ? 18.765 9.496 -20.501 1.00 82.44 98 GLU A C 1
ATOM 663 O O . GLU A 1 98 ? 17.882 9.913 -21.258 1.00 82.44 98 GLU A O 1
ATOM 668 N N . GLY A 1 99 ? 18.472 8.721 -19.455 1.00 85.56 99 GLY A N 1
ATOM 669 C CA . GLY A 1 99 ? 17.120 8.233 -19.205 1.00 85.56 99 GLY A CA 1
ATOM 670 C C . GLY A 1 99 ? 17.040 7.070 -18.221 1.00 85.56 99 GLY A C 1
ATOM 671 O O . GLY A 1 99 ? 18.045 6.638 -17.666 1.00 85.56 99 GLY A O 1
ATOM 672 N N . ASN A 1 100 ? 15.824 6.560 -18.023 1.00 86.31 100 ASN A N 1
ATOM 673 C CA . ASN A 1 100 ? 15.531 5.435 -17.136 1.00 86.31 100 ASN A CA 1
ATOM 674 C C . ASN A 1 100 ? 14.704 4.378 -17.875 1.00 86.31 100 ASN A C 1
ATOM 676 O O . ASN A 1 100 ? 13.821 4.714 -18.664 1.00 86.31 100 ASN A O 1
ATOM 680 N N . ALA A 1 101 ? 14.954 3.105 -17.589 1.00 90.25 101 ALA A N 1
ATOM 681 C CA . ALA A 1 101 ? 14.132 1.992 -18.048 1.00 90.25 101 ALA A CA 1
ATOM 682 C C . ALA A 1 101 ? 13.733 1.127 -16.845 1.00 90.25 101 ALA A C 1
ATOM 684 O O . ALA A 1 101 ? 14.567 0.862 -15.980 1.00 90.25 101 ALA A O 1
ATOM 685 N N . ASN A 1 102 ? 12.471 0.704 -16.780 1.00 89.19 102 ASN A N 1
ATOM 686 C CA . ASN A 1 102 ? 11.953 -0.179 -15.736 1.00 89.19 102 ASN A CA 1
ATOM 687 C C . ASN A 1 102 ? 10.955 -1.187 -16.325 1.00 89.19 102 ASN A C 1
ATOM 689 O O . ASN A 1 102 ? 10.070 -0.806 -17.081 1.00 89.19 102 ASN A O 1
ATOM 693 N N . SER A 1 103 ? 11.072 -2.462 -15.973 1.00 89.19 103 SER A N 1
ATOM 694 C CA . SER A 1 103 ? 10.110 -3.511 -16.343 1.00 89.19 103 SER A CA 1
ATOM 695 C C . SER A 1 103 ? 9.255 -3.998 -15.164 1.00 89.19 103 SER A C 1
ATOM 697 O O . SER A 1 103 ? 8.354 -4.823 -15.337 1.00 89.19 103 SER A O 1
ATOM 699 N N . GLY A 1 104 ? 9.528 -3.482 -13.960 1.00 87.06 104 GLY A N 1
ATOM 700 C CA . GLY A 1 104 ? 8.901 -3.844 -12.693 1.00 87.06 104 GLY A CA 1
ATOM 701 C C . GLY A 1 104 ? 7.999 -2.747 -12.119 1.00 87.06 104 GLY A C 1
ATOM 702 O O . GLY A 1 104 ? 7.227 -2.108 -12.827 1.00 87.06 104 GLY A O 1
ATOM 703 N N . VAL A 1 105 ? 8.052 -2.537 -10.802 1.00 88.06 105 VAL A N 1
ATOM 704 C CA . VAL A 1 105 ? 7.259 -1.495 -10.126 1.00 88.06 105 VAL A CA 1
ATOM 705 C C . VAL A 1 105 ? 8.111 -0.233 -9.961 1.00 88.06 105 VAL A C 1
ATOM 707 O O . VAL A 1 105 ? 9.236 -0.297 -9.471 1.00 88.06 105 VAL A O 1
ATOM 710 N N . SER A 1 106 ? 7.585 0.917 -10.376 1.00 85.69 106 SER A N 1
ATOM 711 C CA . SER A 1 106 ? 8.187 2.244 -10.207 1.00 85.69 106 SER A CA 1
ATOM 712 C C . SER A 1 106 ? 7.279 3.113 -9.350 1.00 85.69 106 SER A C 1
ATOM 714 O O . SER A 1 106 ? 6.069 3.088 -9.544 1.00 85.69 106 SER A O 1
ATOM 716 N N . GLY A 1 107 ? 7.844 3.892 -8.431 1.00 78.88 107 GLY A N 1
ATOM 717 C CA . GLY A 1 107 ? 7.127 4.917 -7.675 1.00 78.88 107 GLY A CA 1
ATOM 718 C C . GLY A 1 107 ? 7.807 6.271 -7.835 1.00 78.88 107 GLY A C 1
ATOM 719 O O . GLY A 1 107 ? 9.010 6.320 -8.096 1.00 78.88 107 GLY A O 1
ATOM 720 N N . THR A 1 108 ? 7.029 7.345 -7.712 1.00 61.16 108 THR A N 1
ATOM 721 C CA . THR A 1 108 ? 7.541 8.723 -7.605 1.00 61.16 108 THR A CA 1
ATOM 722 C C . THR A 1 108 ? 7.873 9.085 -6.170 1.00 61.16 108 THR A C 1
ATOM 724 O O . THR A 1 108 ? 7.030 8.756 -5.304 1.00 61.16 108 THR A O 1
#